Protein AF-A0A179D6B9-F1 (afdb_monomer)

pLDDT: mean 80.51, std 15.14, range [46.47, 95.19]

Radius of gyration: 15.47 Å; Cα contacts (8 Å, |Δi|>4): 28; chains: 1; bounding box: 31×27×40 Å

Mean predicted aligned error: 10.63 Å

Organism: NCBI:txid999894

Nearest PDB structures (foldseek):
  5duk-assembly1_B  TM=8.841E-01  e=1.875E+00  Thermoplasmatales archaeon SCGC AB-539-N05
  4kmf-assembly1_A-2  TM=9.140E-01  e=2.732E+00  Carassius auratus
  2cfx-assembly1_C  TM=8.846E-01  e=3.982E+00  Bacillus subtilis
  4d18-assembly2_J  TM=7.223E-01  e=8.457E+00  Homo sapiens

Secondary structure (DSSP, 8-state):
--HHHHHHHHHHHHHS-SS--SS--HHHHHHHHHHHHHHHHHHHHHHHHSSPPPHHHHHHHHT--HHHHHHHHHHHHHH-

Structure (mmCIF, N/CA/C/O backbone):
data_AF-A0A179D6B9-F1
#
_entry.id   AF-A0A179D6B9-F1
#
loop_
_atom_site.group_PDB
_atom_site.id
_atom_site.type_symbol
_atom_site.label_atom_id
_atom_site.label_alt_id
_atom_site.label_comp_id
_atom_site.label_asym_id
_atom_site.label_entity_id
_atom_site.label_seq_id
_atom_site.pdbx_PDB_ins_code
_atom_site.Cartn_x
_atom_site.Cartn_y
_atom_site.Cartn_z
_atom_site.occupancy
_atom_site.B_iso_or_equiv
_atom_site.auth_seq_id
_atom_site.auth_comp_id
_atom_site.auth_asym_id
_atom_si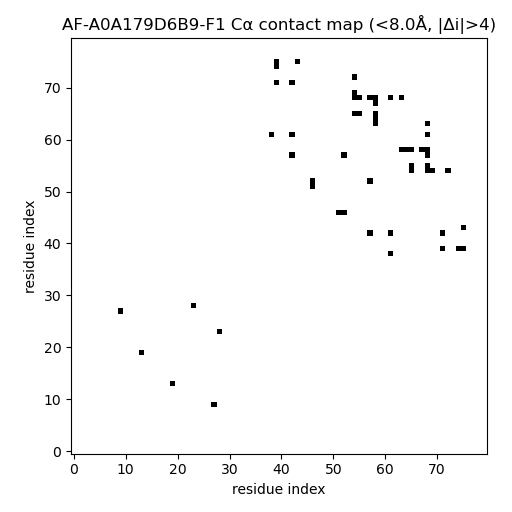te.auth_atom_id
_atom_site.pdbx_PDB_model_num
ATOM 1 N N . MET A 1 1 ? 3.037 11.846 -27.944 1.00 54.06 1 MET A N 1
ATOM 2 C CA . MET A 1 1 ? 3.420 10.478 -27.536 1.00 54.06 1 MET A CA 1
ATOM 3 C C . MET A 1 1 ? 2.123 9.702 -27.333 1.00 54.06 1 MET A C 1
ATOM 5 O O . MET A 1 1 ? 1.272 10.214 -26.622 1.00 54.06 1 MET A O 1
ATOM 9 N N . ASP A 1 2 ? 1.897 8.582 -28.029 1.00 58.19 2 ASP A N 1
ATOM 10 C CA . ASP A 1 2 ? 0.654 7.793 -27.898 1.00 58.19 2 ASP A CA 1
ATOM 11 C C . ASP A 1 2 ? 0.702 6.986 -26.585 1.00 58.19 2 ASP A C 1
ATOM 13 O O . ASP A 1 2 ? 1.547 6.091 -26.484 1.00 58.19 2 ASP A O 1
ATOM 17 N N . PRO A 1 3 ? -0.178 7.239 -25.597 1.00 57.31 3 PRO A N 1
ATOM 18 C CA . PRO A 1 3 ? -0.195 6.502 -24.330 1.00 57.31 3 PRO A CA 1
ATOM 19 C C . PRO A 1 3 ? -0.323 4.988 -24.532 1.00 57.31 3 PRO A C 1
ATOM 21 O O . PRO A 1 3 ? 0.270 4.197 -23.802 1.00 57.31 3 PRO A O 1
ATOM 24 N N . ARG A 1 4 ? -1.024 4.562 -25.590 1.00 61.38 4 ARG A N 1
ATOM 25 C CA . ARG A 1 4 ? -1.214 3.140 -25.898 1.00 61.38 4 ARG A CA 1
ATOM 26 C C . ARG A 1 4 ? 0.068 2.479 -26.395 1.00 61.38 4 ARG A C 1
ATOM 28 O O . ARG A 1 4 ? 0.223 1.274 -26.228 1.00 61.38 4 ARG A O 1
ATOM 35 N N . SER A 1 5 ? 0.987 3.237 -26.994 1.00 55.22 5 SER A N 1
ATOM 36 C CA . SER A 1 5 ? 2.285 2.713 -27.440 1.00 55.22 5 SER A CA 1
ATOM 37 C C . SER A 1 5 ? 3.198 2.359 -26.267 1.00 55.22 5 SER A C 1
ATOM 39 O O . SER A 1 5 ? 3.863 1.327 -26.304 1.00 55.22 5 SER A O 1
ATOM 41 N N . VAL A 1 6 ? 3.136 3.146 -25.191 1.00 63.94 6 VAL A N 1
ATOM 42 C CA . VAL A 1 6 ? 3.883 2.904 -23.953 1.00 63.94 6 VAL A CA 1
ATOM 43 C C . VAL A 1 6 ? 3.307 1.695 -23.216 1.00 63.94 6 VAL A C 1
ATOM 45 O O . VAL A 1 6 ? 4.046 0.771 -22.884 1.00 63.94 6 VAL A O 1
ATOM 48 N N . CYS A 1 7 ? 1.978 1.627 -23.064 1.00 59.81 7 CYS A N 1
ATOM 49 C CA . CYS A 1 7 ? 1.318 0.471 -22.451 1.00 59.81 7 CYS A CA 1
ATOM 50 C C . CYS A 1 7 ? 1.605 -0.841 -23.204 1.00 59.81 7 CYS A C 1
ATOM 52 O O . CYS A 1 7 ? 1.823 -1.869 -22.569 1.00 59.81 7 CYS A O 1
ATOM 54 N N . ARG A 1 8 ? 1.656 -0.817 -24.547 1.00 61.75 8 ARG A N 1
ATOM 55 C CA . ARG A 1 8 ? 2.008 -1.999 -25.356 1.00 61.75 8 ARG A CA 1
ATOM 56 C C . ARG A 1 8 ? 3.440 -2.478 -25.103 1.00 61.75 8 ARG A C 1
ATOM 58 O O . ARG A 1 8 ? 3.638 -3.680 -24.975 1.00 61.75 8 ARG A O 1
ATOM 65 N N . GLY A 1 9 ? 4.409 -1.568 -24.984 1.00 64.50 9 GLY A N 1
ATOM 66 C CA . GLY A 1 9 ? 5.798 -1.930 -24.671 1.00 64.50 9 GLY A CA 1
ATOM 67 C C . GLY A 1 9 ? 5.944 -2.600 -23.301 1.00 64.50 9 GLY A C 1
ATOM 68 O O . GLY A 1 9 ? 6.672 -3.580 -23.165 1.00 64.50 9 GLY A O 1
ATOM 69 N N . ILE A 1 10 ? 5.185 -2.126 -22.310 1.00 59.06 10 ILE A N 1
ATOM 70 C CA . ILE A 1 10 ? 5.179 -2.675 -20.946 1.00 59.06 10 ILE A CA 1
ATOM 71 C C . ILE A 1 10 ? 4.556 -4.075 -20.914 1.00 59.06 10 ILE A C 1
ATOM 73 O O . ILE A 1 10 ? 5.136 -4.993 -20.340 1.00 59.06 10 ILE A O 1
ATOM 77 N N . VAL A 1 11 ? 3.406 -4.264 -21.571 1.00 64.62 11 VAL A N 1
ATOM 78 C CA . VAL A 1 11 ? 2.743 -5.578 -21.651 1.00 64.62 11 VAL A CA 1
ATOM 79 C C . VAL A 1 11 ? 3.622 -6.596 -22.378 1.00 64.62 11 VAL A C 1
ATOM 81 O O . VAL A 1 11 ? 3.698 -7.740 -21.942 1.00 64.62 11 VAL A O 1
ATOM 84 N N . SER A 1 12 ? 4.331 -6.185 -23.433 1.00 59.47 12 SER A N 1
ATOM 85 C CA . SER A 1 12 ? 5.277 -7.063 -24.135 1.00 59.47 12 SER A CA 1
ATOM 86 C C . SER A 1 12 ? 6.449 -7.482 -23.242 1.00 59.47 12 SER A C 1
ATOM 88 O O . SER A 1 12 ? 6.765 -8.665 -23.174 1.00 59.47 12 SER A O 1
ATOM 90 N N . ALA A 1 13 ? 7.052 -6.544 -22.503 1.00 60.12 13 ALA A N 1
ATOM 91 C CA . ALA A 1 13 ? 8.193 -6.831 -21.629 1.00 60.12 13 ALA A CA 1
ATOM 92 C C . ALA A 1 13 ? 7.848 -7.760 -20.448 1.00 60.12 13 ALA A C 1
ATOM 94 O O . ALA A 1 13 ? 8.709 -8.501 -19.978 1.00 60.12 13 ALA A O 1
ATOM 95 N N . VAL A 1 14 ? 6.597 -7.724 -19.978 1.00 58.78 14 VAL A N 1
ATOM 96 C CA . VAL A 1 14 ? 6.084 -8.593 -18.905 1.00 58.78 14 VAL A CA 1
ATOM 97 C C . VAL A 1 14 ? 5.569 -9.931 -19.452 1.00 58.78 14 VAL A C 1
ATOM 99 O O . VAL A 1 14 ? 5.676 -10.947 -18.775 1.00 58.78 14 VAL A O 1
ATOM 102 N N . GLY A 1 15 ? 5.017 -9.947 -20.669 1.00 55.88 15 GLY A N 1
ATOM 103 C CA . GLY A 1 15 ? 4.397 -11.130 -21.271 1.00 55.88 15 GLY A CA 1
ATOM 104 C C . GLY A 1 15 ? 5.367 -12.119 -21.925 1.00 55.88 15 GLY A C 1
ATOM 105 O O . GLY A 1 15 ? 5.045 -13.299 -22.002 1.00 55.88 15 GLY A O 1
ATOM 106 N N . GLU A 1 16 ? 6.543 -11.677 -22.385 1.00 47.69 16 GLU A N 1
ATOM 107 C CA . GLU A 1 16 ? 7.504 -12.543 -23.100 1.00 47.69 16 GLU A CA 1
ATOM 108 C C . GLU A 1 16 ? 8.506 -13.279 -22.198 1.00 47.69 16 GLU A C 1
ATOM 110 O O . GLU A 1 16 ? 9.255 -14.129 -22.678 1.00 47.69 16 GLU A O 1
ATOM 115 N N . LYS A 1 17 ? 8.548 -12.986 -20.895 1.00 46.47 17 LYS A N 1
ATOM 116 C CA . LYS A 1 17 ? 9.590 -13.495 -20.000 1.00 46.47 17 LYS A CA 1
ATOM 117 C C . LYS A 1 17 ? 8.990 -14.207 -18.785 1.00 46.47 17 LYS A C 1
ATOM 119 O O . LYS A 1 17 ? 8.571 -13.569 -17.828 1.00 46.47 17 LYS A O 1
ATOM 124 N N . GLU A 1 18 ? 9.048 -15.543 -18.784 1.00 54.47 18 GLU A N 1
ATOM 125 C CA . GLU A 1 18 ? 8.831 -16.382 -17.584 1.00 54.47 18 GLU A CA 1
ATOM 126 C C . GLU A 1 18 ? 9.866 -16.105 -16.470 1.00 54.47 18 GLU A C 1
ATOM 128 O O . GLU A 1 18 ? 9.694 -16.534 -15.331 1.00 54.47 18 GLU A O 1
ATOM 133 N N . SER A 1 19 ? 10.930 -15.355 -16.775 1.00 54.38 19 SER A N 1
ATOM 134 C CA . SER A 1 19 ? 11.931 -14.875 -15.823 1.00 54.38 19 SER A CA 1
ATOM 135 C C . SER A 1 19 ? 11.994 -13.347 -15.834 1.00 54.38 19 SER A C 1
ATOM 137 O O . SER A 1 19 ? 12.266 -12.759 -16.883 1.00 54.38 19 SER A O 1
ATOM 139 N N . LEU A 1 20 ? 11.816 -12.706 -14.674 1.00 55.31 20 LEU A N 1
ATOM 140 C CA . LEU A 1 20 ? 12.008 -11.260 -14.515 1.00 55.31 20 LEU A CA 1
ATOM 141 C C . LEU A 1 20 ? 13.352 -10.822 -15.136 1.00 55.31 20 LEU A C 1
ATOM 143 O O . LEU A 1 20 ? 14.345 -11.540 -14.996 1.00 55.31 20 LEU A O 1
ATOM 147 N N . PRO A 1 21 ? 13.406 -9.688 -15.857 1.00 60.91 21 PRO A N 1
ATOM 148 C CA . PRO A 1 21 ? 14.663 -9.187 -16.400 1.00 60.91 21 PRO A CA 1
ATOM 149 C C . PRO A 1 21 ? 15.676 -8.938 -15.272 1.00 60.91 21 PRO A C 1
ATOM 151 O O . PRO A 1 21 ? 15.304 -8.475 -14.198 1.00 60.91 21 PRO A O 1
ATOM 154 N N . GLU A 1 22 ? 16.949 -9.248 -15.541 1.00 67.19 22 GLU A N 1
ATOM 155 C CA . GLU A 1 22 ? 18.065 -9.113 -14.587 1.00 67.19 22 GLU A CA 1
ATOM 156 C C . GLU A 1 22 ? 18.210 -7.669 -14.078 1.00 67.19 22 GLU A C 1
ATOM 158 O O . GLU A 1 22 ? 18.508 -7.442 -12.908 1.00 67.19 22 GLU A O 1
ATOM 163 N N . GLU A 1 23 ? 17.869 -6.699 -14.931 1.00 73.69 23 GLU A N 1
ATOM 164 C CA . GLU A 1 23 ? 17.690 -5.298 -14.567 1.00 73.69 23 GLU A CA 1
ATOM 165 C C . GLU A 1 23 ? 16.307 -4.800 -15.002 1.00 73.69 23 GLU A C 1
ATOM 167 O O . GLU A 1 23 ? 15.905 -4.910 -16.164 1.00 73.69 23 GLU A O 1
ATOM 172 N N . VAL A 1 24 ? 15.566 -4.230 -14.051 1.00 77.19 24 VAL A N 1
ATOM 173 C CA . VAL A 1 24 ? 14.273 -3.591 -14.310 1.00 77.19 24 VAL A CA 1
ATOM 174 C C . VAL A 1 24 ? 14.517 -2.240 -14.994 1.00 77.19 24 VAL A C 1
ATOM 176 O O . VAL A 1 24 ? 15.240 -1.417 -14.423 1.00 77.19 24 VAL A O 1
ATOM 179 N N . PRO A 1 25 ? 13.912 -1.966 -16.168 1.00 83.88 25 PRO A N 1
ATOM 180 C CA . PRO A 1 25 ? 14.035 -0.669 -16.826 1.00 83.88 25 PRO A CA 1
ATOM 181 C C . PRO A 1 25 ? 13.633 0.478 -15.895 1.00 83.88 25 PRO A C 1
ATOM 183 O O . PRO A 1 25 ? 12.624 0.385 -15.197 1.00 83.88 25 PRO A O 1
ATOM 186 N N . GLU A 1 26 ? 14.383 1.579 -15.920 1.00 81.69 26 GLU A N 1
ATOM 187 C CA . GLU A 1 26 ? 14.151 2.725 -15.028 1.00 81.69 26 GLU A CA 1
ATOM 188 C C . GLU A 1 26 ? 12.740 3.314 -15.178 1.00 81.69 26 GLU A C 1
ATOM 190 O O . GLU A 1 26 ? 12.090 3.665 -14.199 1.00 81.69 26 GLU A O 1
ATOM 195 N N . SER A 1 27 ? 12.209 3.319 -16.401 1.00 82.69 27 SER A N 1
ATOM 196 C CA . SER A 1 27 ? 10.829 3.726 -16.671 1.00 82.69 27 SER A CA 1
ATOM 197 C C . SER A 1 27 ? 9.792 2.833 -15.988 1.00 82.69 27 SER A C 1
ATOM 199 O O . SER A 1 27 ? 8.745 3.322 -15.577 1.00 82.69 27 SER A O 1
ATOM 201 N N . LEU A 1 28 ? 10.064 1.532 -15.848 1.00 84.31 28 LEU A N 1
ATOM 202 C CA . LEU A 1 28 ? 9.160 0.607 -15.169 1.00 84.31 28 LEU A CA 1
ATOM 203 C C . LEU A 1 28 ? 9.221 0.788 -13.650 1.00 84.31 28 LEU A C 1
ATOM 205 O O . LEU A 1 28 ? 8.189 0.684 -12.992 1.00 84.31 28 LEU A O 1
ATOM 209 N N . LYS A 1 29 ? 10.405 1.100 -13.105 1.00 83.25 29 LYS A N 1
ATOM 210 C CA . LYS A 1 29 ? 10.549 1.455 -11.687 1.00 83.25 29 LYS A CA 1
ATOM 211 C C . LYS A 1 29 ? 9.758 2.714 -11.356 1.00 83.25 29 LYS A C 1
ATOM 213 O O . LYS A 1 29 ? 8.970 2.675 -10.422 1.00 83.25 29 LYS A O 1
ATOM 218 N N . LEU A 1 30 ? 9.901 3.769 -12.161 1.00 87.75 30 LEU A N 1
ATOM 219 C CA . LEU A 1 30 ? 9.170 5.022 -11.965 1.00 87.75 30 LEU A CA 1
ATOM 220 C C . LEU A 1 30 ? 7.652 4.785 -11.942 1.00 87.75 30 LEU A C 1
ATOM 222 O O . LEU A 1 30 ? 6.970 5.226 -11.027 1.00 87.75 30 LEU A O 1
ATOM 226 N N . LEU A 1 31 ? 7.130 4.014 -12.902 1.00 88.69 31 LEU A N 1
ATOM 227 C CA . LEU A 1 31 ? 5.703 3.678 -12.951 1.00 88.69 31 LEU A CA 1
ATOM 228 C C . LEU A 1 31 ? 5.249 2.859 -11.739 1.00 88.69 31 LEU A C 1
ATOM 230 O O . LEU A 1 31 ? 4.136 3.041 -11.250 1.00 88.69 31 LEU A O 1
ATOM 234 N N . PHE A 1 32 ? 6.093 1.943 -11.261 1.00 88.50 32 PHE A 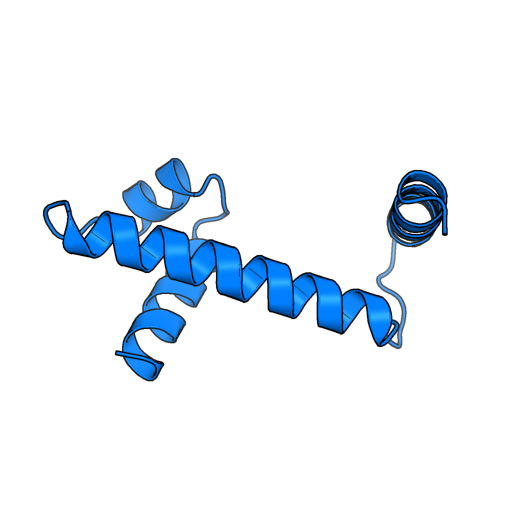N 1
ATOM 235 C CA . PHE A 1 32 ? 5.805 1.187 -10.049 1.00 88.50 32 PHE A CA 1
ATOM 236 C C . PHE A 1 32 ? 5.780 2.096 -8.817 1.00 88.50 32 PHE A C 1
ATOM 238 O O . PHE A 1 32 ? 4.897 1.942 -7.979 1.00 88.50 32 PHE A O 1
ATOM 245 N N . GLU A 1 33 ? 6.709 3.046 -8.714 1.00 89.19 33 GLU A N 1
ATOM 246 C CA . GLU A 1 33 ? 6.760 4.023 -7.625 1.00 89.19 33 GLU A CA 1
ATOM 247 C C . GLU A 1 33 ? 5.543 4.954 -7.636 1.00 89.19 33 GLU A C 1
ATOM 249 O O . GLU A 1 33 ? 4.893 5.090 -6.600 1.00 89.19 33 GLU A O 1
ATOM 254 N N . GLU A 1 34 ? 5.169 5.498 -8.797 1.00 92.25 34 GLU A N 1
ATOM 255 C CA . GLU A 1 34 ? 3.965 6.322 -8.969 1.00 92.25 34 GLU A CA 1
ATOM 256 C C . GLU A 1 34 ? 2.698 5.549 -8.575 1.00 92.25 34 GLU A C 1
ATOM 258 O O . GLU A 1 34 ? 1.906 6.012 -7.752 1.00 92.25 34 GLU A O 1
ATOM 263 N N . TRP A 1 35 ? 2.533 4.328 -9.094 1.00 93.25 35 TRP A N 1
ATOM 264 C CA . TRP A 1 35 ? 1.404 3.465 -8.741 1.00 93.25 35 TRP A CA 1
ATOM 265 C C . TRP A 1 35 ? 1.361 3.160 -7.239 1.00 93.25 35 TRP A C 1
ATOM 267 O O . TRP A 1 35 ? 0.293 3.132 -6.621 1.00 93.25 35 TRP A O 1
ATOM 277 N N . LEU A 1 36 ? 2.525 2.937 -6.631 1.00 92.62 36 LEU A N 1
ATOM 278 C CA . LEU A 1 36 ? 2.635 2.625 -5.216 1.00 92.62 36 LEU A CA 1
ATOM 279 C C . LEU A 1 36 ? 2.306 3.830 -4.329 1.00 92.62 36 LEU A C 1
ATOM 281 O O . LEU A 1 36 ? 1.702 3.654 -3.266 1.00 92.62 36 LEU A O 1
ATOM 285 N N . ASP A 1 37 ? 2.652 5.041 -4.759 1.00 93.12 37 ASP A N 1
ATOM 286 C CA . ASP A 1 37 ? 2.264 6.283 -4.092 1.00 93.12 37 ASP A CA 1
ATOM 287 C C . ASP A 1 37 ? 0.757 6.526 -4.187 1.00 93.12 37 ASP A C 1
ATOM 289 O O . ASP A 1 37 ? 0.119 6.790 -3.165 1.00 93.12 37 ASP A O 1
ATOM 293 N N . GLU A 1 38 ? 0.154 6.340 -5.363 1.00 94.81 38 GLU A N 1
ATOM 294 C CA . GLU A 1 38 ? -1.300 6.431 -5.539 1.00 94.81 38 GLU A CA 1
ATOM 295 C C . GLU A 1 38 ? -2.050 5.439 -4.639 1.00 94.81 38 GLU A C 1
ATOM 297 O O . GLU A 1 38 ? -3.037 5.790 -3.981 1.00 94.81 38 GLU A O 1
ATOM 302 N N . LEU A 1 39 ? -1.557 4.201 -4.565 1.00 94.75 39 LEU A N 1
ATOM 303 C CA . LEU A 1 39 ? -2.132 3.154 -3.726 1.00 94.75 39 LEU A CA 1
ATOM 304 C C . LEU A 1 39 ? -1.992 3.475 -2.231 1.00 94.75 39 LEU A C 1
ATOM 306 O O . LEU A 1 39 ? -2.918 3.240 -1.450 1.00 94.75 39 LEU A O 1
ATOM 310 N N . THR A 1 40 ? -0.846 4.026 -1.831 1.00 93.75 40 THR A N 1
ATOM 311 C CA . THR A 1 40 ? -0.590 4.458 -0.450 1.00 93.75 40 THR A CA 1
ATOM 312 C C . THR A 1 40 ? -1.505 5.618 -0.067 1.00 93.75 40 THR A C 1
ATOM 314 O O . THR A 1 40 ? -2.064 5.630 1.031 1.00 93.75 40 THR A O 1
ATOM 317 N N . GLU A 1 41 ? -1.718 6.566 -0.975 1.00 94.31 41 GLU A N 1
ATOM 318 C CA . GLU A 1 41 ? -2.617 7.694 -0.758 1.00 94.31 41 GLU A CA 1
ATOM 319 C C . GLU A 1 41 ? -4.074 7.239 -0.608 1.00 94.31 41 GLU A C 1
ATOM 321 O O . GLU A 1 41 ? -4.789 7.700 0.284 1.00 94.31 41 GLU A O 1
ATOM 326 N N . GLU A 1 42 ? -4.514 6.279 -1.421 1.00 93.75 42 GLU A N 1
ATOM 327 C CA . GLU A 1 42 ? -5.838 5.676 -1.266 1.00 93.75 42 GLU A CA 1
ATOM 328 C C . GLU A 1 42 ? -5.971 4.947 0.079 1.00 93.75 42 GLU A C 1
ATOM 330 O O . GLU A 1 42 ? -6.952 5.148 0.799 1.00 93.75 42 GLU A O 1
ATOM 335 N N . ALA A 1 43 ? -4.954 4.179 0.484 1.00 93.06 43 ALA A N 1
ATOM 336 C CA . ALA A 1 43 ? -4.907 3.547 1.800 1.00 93.06 43 ALA A CA 1
ATOM 337 C C . ALA A 1 43 ? -5.035 4.578 2.936 1.00 93.06 43 ALA A C 1
ATOM 339 O O . ALA A 1 43 ? -5.835 4.388 3.858 1.00 93.06 43 ALA A O 1
ATOM 340 N N . ARG A 1 44 ? -4.324 5.709 2.833 1.00 92.00 44 ARG A N 1
ATOM 341 C CA . ARG A 1 44 ? -4.414 6.827 3.781 1.00 92.00 44 ARG A CA 1
ATOM 342 C C . ARG A 1 44 ? -5.837 7.375 3.860 1.00 92.00 44 ARG A C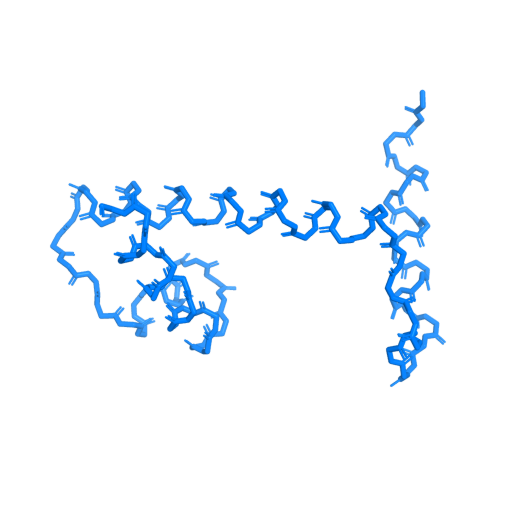 1
ATOM 344 O O . ARG A 1 44 ? -6.387 7.462 4.959 1.00 92.00 44 ARG A O 1
ATOM 351 N N . ARG A 1 45 ? -6.466 7.672 2.716 1.00 91.25 45 ARG A N 1
ATOM 352 C CA . ARG A 1 45 ? -7.854 8.168 2.652 1.00 91.25 45 ARG A CA 1
ATOM 353 C C . ARG A 1 45 ? -8.837 7.226 3.342 1.00 91.25 45 ARG A C 1
ATOM 35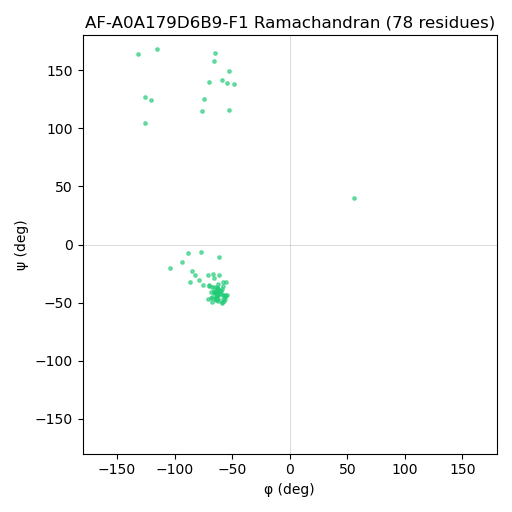5 O O . ARG A 1 45 ? -9.663 7.683 4.131 1.00 91.25 45 ARG A O 1
ATOM 362 N N . ILE A 1 46 ? -8.721 5.921 3.106 1.00 89.12 46 ILE A N 1
ATOM 363 C CA . ILE A 1 46 ? -9.598 4.919 3.725 1.00 89.12 46 ILE A CA 1
ATOM 364 C C . ILE A 1 46 ? -9.411 4.896 5.243 1.00 89.12 46 ILE A C 1
ATOM 366 O O . ILE A 1 46 ? -10.396 4.924 5.982 1.00 89.12 46 ILE A O 1
ATOM 370 N N . THR A 1 47 ? -8.159 4.864 5.711 1.00 85.50 47 THR A N 1
ATOM 371 C CA . THR A 1 47 ? -7.852 4.820 7.151 1.00 85.50 47 THR A CA 1
ATOM 372 C C . THR A 1 47 ? -8.240 6.097 7.893 1.00 85.50 47 THR A C 1
ATOM 374 O O . THR A 1 47 ? -8.519 6.032 9.084 1.00 85.50 47 THR A O 1
ATOM 377 N N . ALA A 1 48 ? -8.307 7.240 7.204 1.00 85.38 48 ALA A N 1
ATOM 378 C CA . ALA A 1 48 ? -8.767 8.500 7.783 1.00 85.38 48 ALA A CA 1
ATOM 379 C C . ALA A 1 48 ? -10.302 8.593 7.885 1.00 85.38 48 ALA A C 1
ATOM 381 O O . ALA A 1 48 ? -10.820 9.253 8.781 1.00 85.38 48 ALA A O 1
ATOM 382 N N . GLN A 1 49 ? -11.039 7.954 6.969 1.00 83.19 49 GLN A N 1
ATOM 383 C CA . GLN A 1 49 ? -12.506 8.045 6.895 1.00 83.19 49 GLN A CA 1
ATOM 384 C C . GLN A 1 49 ? -13.241 6.932 7.655 1.00 83.19 49 GLN A C 1
ATOM 386 O O . GLN A 1 49 ? -14.452 7.024 7.861 1.00 83.19 49 GLN A O 1
ATOM 391 N N . ARG A 1 50 ? -12.551 5.851 8.033 1.00 76.00 50 ARG A N 1
ATOM 392 C CA . ARG A 1 50 ? -13.148 4.657 8.648 1.00 76.00 50 ARG A CA 1
ATOM 393 C C . ARG A 1 50 ? -12.386 4.234 9.897 1.00 76.00 50 ARG A C 1
ATOM 395 O O . ARG A 1 50 ? -11.240 4.616 10.100 1.00 76.00 50 ARG A O 1
ATOM 402 N N . ALA A 1 51 ? -13.022 3.392 10.713 1.00 75.06 51 ALA A N 1
ATOM 403 C CA . ALA A 1 51 ? -12.322 2.667 11.768 1.00 75.06 51 ALA A CA 1
ATOM 404 C C . ALA A 1 51 ? -11.109 1.908 11.184 1.00 75.06 51 ALA A C 1
ATOM 406 O O . ALA A 1 51 ? -11.171 1.491 10.020 1.00 75.06 51 ALA A O 1
ATOM 407 N N . PRO A 1 52 ? -10.022 1.716 11.958 1.00 79.25 52 PRO A N 1
ATOM 408 C CA . PRO A 1 52 ? -8.810 1.074 11.467 1.00 79.25 52 PRO A CA 1
ATOM 409 C C . PRO A 1 52 ? -9.121 -0.279 10.823 1.00 79.25 52 PRO A C 1
ATOM 411 O O . PRO A 1 52 ? -9.578 -1.199 11.498 1.00 79.25 52 PRO A O 1
ATOM 414 N N . LEU A 1 53 ? -8.865 -0.401 9.518 1.00 85.56 53 LEU 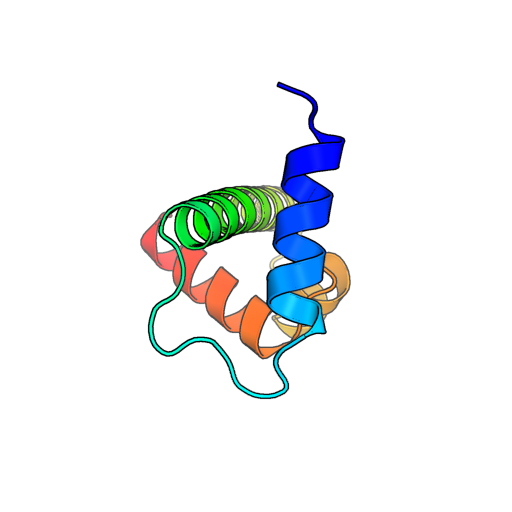A N 1
ATOM 415 C CA . LEU A 1 53 ? -9.043 -1.670 8.820 1.00 85.56 53 LEU A CA 1
ATOM 416 C C . LEU A 1 53 ? -7.971 -2.664 9.270 1.00 85.56 53 LEU 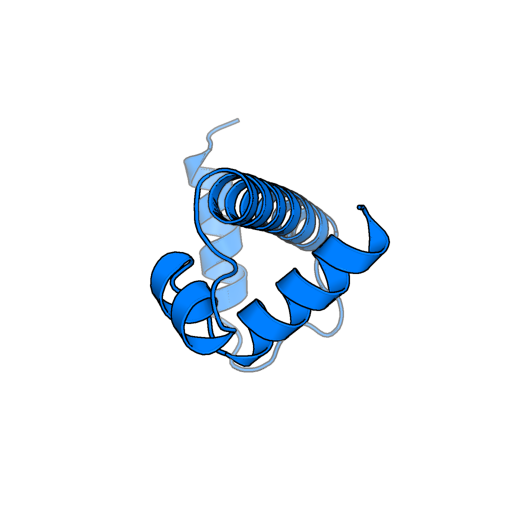A C 1
ATOM 418 O O . LEU A 1 53 ? -6.787 -2.326 9.418 1.00 85.56 53 LEU A O 1
ATOM 422 N N . SER A 1 54 ? -8.367 -3.919 9.446 1.00 91.06 54 SER A N 1
ATOM 423 C CA . SER A 1 54 ? -7.416 -5.022 9.536 1.00 91.06 54 SER A CA 1
ATOM 424 C C . SER A 1 54 ? -6.684 -5.202 8.198 1.00 91.06 54 SER A C 1
ATOM 426 O O . SER A 1 54 ? -7.146 -4.776 7.139 1.00 91.06 54 SER A O 1
ATOM 428 N N . THR A 1 55 ? -5.509 -5.834 8.218 1.00 91.75 55 THR A N 1
ATOM 429 C CA . THR A 1 55 ? -4.737 -6.115 6.994 1.00 91.75 55 THR A CA 1
ATOM 430 C C . THR A 1 55 ? -5.541 -6.886 5.932 1.00 91.75 55 THR A C 1
ATOM 432 O O . THR A 1 55 ? -5.490 -6.483 4.771 1.00 91.75 55 THR A O 1
ATOM 435 N N . PRO A 1 56 ? -6.325 -7.933 6.271 1.00 93.75 56 PRO A N 1
ATOM 436 C CA . PRO A 1 56 ? -7.156 -8.627 5.283 1.00 93.75 56 PRO A CA 1
ATOM 437 C C . PRO A 1 56 ? -8.246 -7.742 4.665 1.00 93.75 56 PRO A C 1
ATOM 439 O O . PRO A 1 56 ? -8.531 -7.853 3.473 1.00 93.75 56 PRO A O 1
ATOM 442 N N . GLU A 1 57 ? -8.850 -6.847 5.450 1.00 93.25 57 GLU A N 1
ATOM 443 C CA . GLU A 1 57 ? -9.858 -5.907 4.947 1.00 93.25 57 GLU A CA 1
ATOM 444 C C . GLU A 1 57 ? -9.237 -4.877 4.004 1.00 93.25 57 GLU A C 1
ATOM 446 O O . GLU A 1 57 ? -9.803 -4.595 2.948 1.00 93.25 57 GLU A O 1
ATOM 451 N N . LEU A 1 58 ? -8.050 -4.370 4.348 1.00 92.50 58 LEU A N 1
ATOM 452 C CA . LEU A 1 58 ? -7.294 -3.458 3.495 1.00 92.50 58 LEU A CA 1
ATOM 453 C C . LEU A 1 58 ? -6.889 -4.131 2.176 1.00 92.50 58 LEU A C 1
ATOM 455 O O . LEU A 1 58 ? -7.084 -3.545 1.115 1.00 92.50 58 LEU A O 1
ATOM 459 N N . ALA A 1 59 ? -6.404 -5.376 2.227 1.00 94.69 59 ALA A N 1
ATOM 460 C CA . ALA A 1 59 ? -6.070 -6.165 1.039 1.00 94.69 59 ALA A CA 1
ATOM 461 C C . ALA A 1 59 ? -7.280 -6.326 0.110 1.00 94.69 59 ALA A C 1
ATOM 463 O O . ALA A 1 59 ? -7.192 -6.077 -1.093 1.00 94.69 59 ALA A O 1
ATOM 464 N N . LYS A 1 60 ? -8.442 -6.672 0.681 1.00 94.00 60 LYS A N 1
ATOM 465 C CA . LYS A 1 60 ? -9.692 -6.814 -0.073 1.00 94.00 60 LYS A CA 1
ATOM 466 C C . LYS A 1 60 ? -10.136 -5.494 -0.700 1.00 94.00 60 LYS A C 1
ATOM 468 O O . LYS A 1 60 ? -10.581 -5.497 -1.845 1.00 94.00 60 LYS A O 1
ATOM 473 N N . TYR A 1 61 ? -10.027 -4.389 0.035 1.00 92.12 61 TYR A N 1
ATOM 474 C CA . TYR A 1 61 ? -10.438 -3.074 -0.450 1.00 92.12 61 TYR A CA 1
ATOM 475 C C . TYR A 1 61 ? -9.544 -2.592 -1.596 1.00 92.12 61 TYR A C 1
ATOM 477 O O . TYR A 1 61 ? -10.041 -2.211 -2.652 1.00 92.12 61 TYR A O 1
ATOM 485 N N . LEU A 1 62 ? -8.227 -2.658 -1.402 1.00 92.56 62 LEU A N 1
ATOM 486 C CA . LEU A 1 62 ? -7.235 -2.221 -2.385 1.00 92.56 62 LEU A CA 1
ATOM 487 C C . LEU A 1 62 ? -7.045 -3.226 -3.532 1.00 92.56 62 LEU A C 1
ATOM 489 O O . LEU A 1 62 ? -6.352 -2.927 -4.498 1.00 92.56 62 LEU A O 1
ATOM 493 N N . ARG A 1 63 ? -7.674 -4.407 -3.443 1.00 94.31 63 ARG A N 1
ATOM 494 C CA . ARG A 1 63 ? -7.574 -5.508 -4.417 1.00 94.31 63 ARG A CA 1
ATOM 495 C C . ARG A 1 63 ? -6.126 -5.950 -4.655 1.00 94.31 63 ARG A C 1
ATOM 497 O O . ARG A 1 63 ? -5.742 -6.268 -5.777 1.00 94.31 63 ARG A O 1
ATOM 504 N N . ILE A 1 64 ? -5.349 -5.995 -3.578 1.00 93.69 64 ILE A N 1
ATOM 505 C CA . ILE A 1 64 ? -3.953 -6.441 -3.558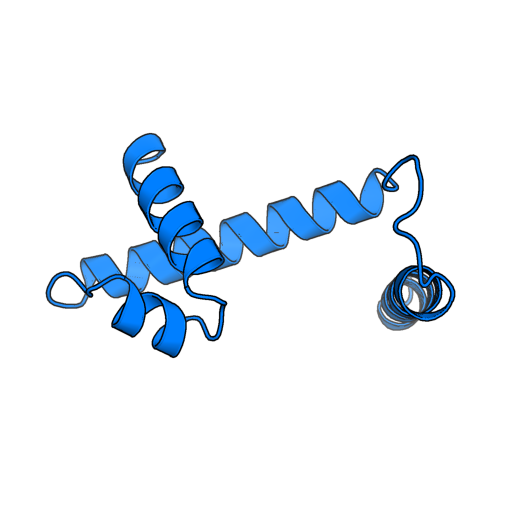 1.00 93.69 64 ILE A CA 1
ATOM 506 C C . ILE A 1 64 ? -3.809 -7.712 -2.721 1.00 93.69 64 ILE A C 1
ATOM 508 O O . ILE A 1 64 ? -4.732 -8.110 -2.005 1.00 93.69 64 ILE A O 1
ATOM 512 N N . SER A 1 65 ? -2.647 -8.359 -2.807 1.00 95.19 65 SER A N 1
ATOM 513 C CA . SER A 1 65 ? -2.340 -9.496 -1.940 1.00 95.19 65 SER A CA 1
ATOM 514 C C . SER A 1 65 ? -2.249 -9.069 -0.472 1.00 95.19 65 SER A C 1
ATOM 516 O O . SER A 1 65 ? -2.126 -7.884 -0.141 1.00 95.19 65 SER A O 1
ATOM 518 N N . LYS A 1 66 ? -2.281 -10.050 0.432 1.00 93.94 66 LYS A N 1
ATOM 519 C CA . LYS A 1 66 ? -2.104 -9.795 1.864 1.00 93.94 66 LYS A CA 1
ATOM 520 C C . LYS A 1 66 ? -0.742 -9.149 2.139 1.00 93.94 66 LYS A C 1
ATOM 522 O O . LYS A 1 66 ? -0.673 -8.183 2.889 1.00 93.94 66 LYS A O 1
ATOM 527 N N . GLU A 1 67 ? 0.303 -9.636 1.481 1.00 94.56 67 GLU A N 1
ATOM 528 C CA . GLU A 1 67 ? 1.678 -9.143 1.585 1.00 94.56 67 GLU A CA 1
ATOM 529 C C . GLU A 1 67 ? 1.774 -7.693 1.094 1.00 94.56 67 GLU A C 1
ATOM 531 O O . GLU A 1 67 ? 2.412 -6.859 1.734 1.00 94.56 67 GLU A O 1
ATOM 536 N N . GLY A 1 68 ? 1.069 -7.359 0.006 1.00 94.00 68 GLY A N 1
ATOM 537 C CA . GLY A 1 68 ? 0.956 -5.983 -0.473 1.00 94.00 68 GLY A CA 1
ATOM 538 C C . GLY A 1 68 ? 0.289 -5.069 0.557 1.00 94.00 68 GLY A C 1
ATOM 539 O O . GLY A 1 68 ? 0.763 -3.964 0.807 1.00 94.00 68 GLY A O 1
ATOM 540 N N . ALA A 1 69 ? -0.775 -5.533 1.216 1.00 94.88 69 ALA A N 1
ATOM 541 C CA . ALA A 1 69 ? -1.431 -4.760 2.269 1.00 94.88 69 ALA A CA 1
ATOM 542 C C . ALA A 1 69 ? -0.554 -4.590 3.520 1.00 94.88 69 ALA A C 1
ATOM 544 O O . ALA A 1 69 ? -0.570 -3.521 4.129 1.00 94.88 69 ALA A O 1
ATOM 545 N N . GLU A 1 70 ? 0.227 -5.604 3.902 1.00 94.88 70 GLU A N 1
ATOM 546 C CA . GLU A 1 70 ? 1.221 -5.495 4.980 1.00 94.88 70 GLU A CA 1
ATOM 547 C C . GLU A 1 70 ? 2.290 -4.458 4.635 1.00 94.88 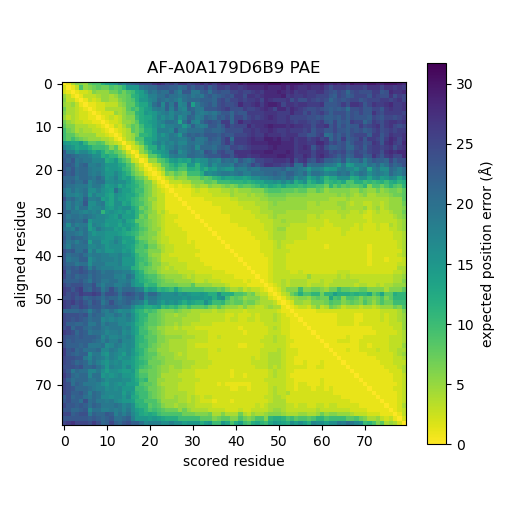70 GLU A C 1
ATOM 549 O O . GLU A 1 70 ? 2.551 -3.557 5.434 1.00 94.88 70 GLU A O 1
ATOM 554 N N . TYR A 1 71 ? 2.829 -4.519 3.415 1.00 94.69 71 TYR A N 1
ATOM 555 C CA . TYR A 1 71 ? 3.791 -3.542 2.917 1.00 94.69 71 TYR A CA 1
ATOM 556 C C . TYR A 1 71 ? 3.233 -2.111 2.970 1.00 94.69 71 TYR A C 1
ATOM 558 O O . TYR A 1 71 ? 3.884 -1.216 3.510 1.00 94.69 71 TYR A O 1
ATOM 566 N N . ILE A 1 72 ? 2.011 -1.888 2.472 1.00 94.25 72 ILE A N 1
ATOM 567 C CA . ILE A 1 72 ? 1.366 -0.566 2.484 1.00 94.25 72 ILE A CA 1
ATOM 568 C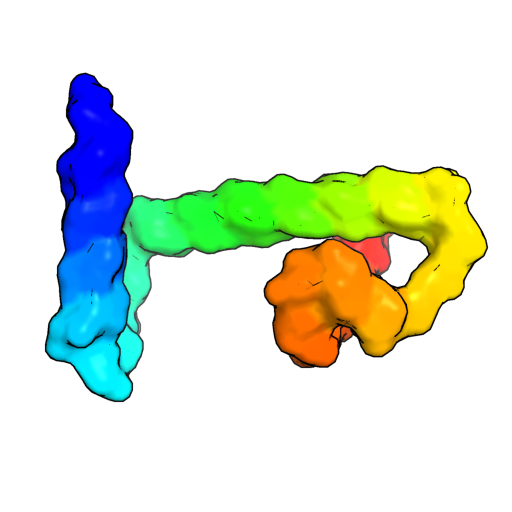 C . ILE A 1 72 ? 1.177 -0.047 3.912 1.00 94.25 72 ILE A C 1
ATOM 570 O O . ILE A 1 72 ? 1.417 1.129 4.170 1.00 94.25 72 ILE A O 1
ATOM 574 N N . ARG A 1 73 ? 0.804 -0.902 4.871 1.00 91.38 73 ARG A N 1
ATOM 575 C CA . ARG A 1 73 ? 0.680 -0.494 6.281 1.00 91.38 73 ARG A CA 1
ATOM 576 C C . ARG A 1 73 ? 2.011 -0.055 6.875 1.00 91.38 73 ARG A C 1
ATOM 578 O O . ARG A 1 73 ? 2.052 0.954 7.574 1.00 91.38 73 ARG A O 1
ATOM 585 N N . GLU A 1 74 ? 3.081 -0.799 6.619 1.00 92.56 74 GLU A N 1
ATOM 586 C CA . GLU A 1 74 ? 4.416 -0.413 7.079 1.00 92.56 74 GLU A CA 1
ATOM 587 C C . GLU A 1 74 ? 4.897 0.870 6.400 1.00 92.56 74 GLU A C 1
ATOM 589 O O . GLU A 1 74 ? 5.512 1.714 7.050 1.00 92.56 74 GLU A O 1
ATOM 594 N N . ARG A 1 75 ? 4.568 1.064 5.119 1.00 91.94 75 ARG A N 1
ATOM 595 C CA . ARG A 1 75 ? 4.853 2.306 4.394 1.00 91.94 75 ARG A CA 1
ATOM 596 C C . ARG A 1 75 ? 4.096 3.491 4.992 1.00 91.94 75 ARG A C 1
ATOM 598 O O . ARG A 1 75 ? 4.720 4.511 5.264 1.00 91.94 75 ARG A O 1
ATOM 605 N N . LEU A 1 76 ? 2.802 3.345 5.282 1.00 90.31 76 LEU A N 1
ATOM 606 C CA . LEU A 1 76 ? 1.995 4.390 5.920 1.00 90.31 76 LEU A CA 1
ATOM 607 C C . LEU A 1 76 ? 2.593 4.837 7.257 1.00 90.31 76 LEU A C 1
ATOM 609 O O . LEU A 1 76 ? 2.707 6.035 7.470 1.00 90.31 76 LEU A O 1
ATOM 613 N N . LYS A 1 77 ? 3.055 3.906 8.105 1.00 89.06 77 LYS A N 1
ATOM 614 C CA . LYS A 1 77 ? 3.709 4.226 9.393 1.00 89.06 77 LYS A CA 1
ATOM 615 C C . LYS A 1 77 ? 4.996 5.046 9.261 1.00 89.06 77 LYS A C 1
ATOM 617 O O . LYS A 1 77 ? 5.400 5.691 10.219 1.00 89.06 77 LYS A O 1
ATOM 622 N N . ARG A 1 78 ? 5.695 4.944 8.126 1.00 87.75 78 ARG A N 1
ATOM 623 C CA . ARG A 1 78 ? 6.958 5.663 7.878 1.00 87.75 78 ARG A CA 1
ATOM 624 C C . ARG A 1 78 ? 6.733 7.081 7.362 1.00 87.75 78 ARG A C 1
ATOM 626 O O . ARG A 1 78 ? 7.644 7.894 7.456 1.00 87.75 78 ARG A O 1
ATOM 633 N N . ILE A 1 79 ? 5.569 7.329 6.765 1.00 77.50 79 ILE A N 1
ATOM 634 C CA . ILE A 1 79 ? 5.216 8.594 6.106 1.00 77.50 79 ILE A CA 1
ATOM 635 C C . ILE A 1 79 ? 4.249 9.421 6.976 1.00 77.50 79 ILE A C 1
ATOM 637 O O . ILE A 1 79 ? 4.140 10.630 6.784 1.00 77.50 79 ILE A O 1
ATOM 641 N N . SER A 1 80 ? 3.550 8.778 7.919 1.00 61.03 80 SER A N 1
ATOM 642 C CA . SER A 1 80 ? 2.671 9.400 8.921 1.00 61.03 80 SER A CA 1
ATOM 643 C C . SER A 1 80 ? 3.417 10.157 10.009 1.00 61.03 80 SER A C 1
ATOM 645 O O . SER A 1 80 ? 4.430 9.603 10.491 1.00 61.03 80 SER A O 1
#

Solvent-accessible surface area (backbone atoms only — not comparable to full-atom values): 4796 Å² total; per-residue (Å²): 133,64,69,67,60,56,55,49,54,52,51,49,67,61,70,77,40,101,58,80,67,97,67,77,55,69,72,56,51,52,52,50,51,53,52,50,48,55,51,45,50,51,52,49,54,51,51,73,75,43,78,81,68,52,55,67,56,44,8,63,71,73,72,47,52,60,68,54,28,49,50,46,53,57,50,48,65,73,74,100

Foldseek 3Di:
DDPVVVVVVVCCQVVPDPDNPPDDPPVVVVVVVVVLVVLLVVLVVDVVVDPHDDLVRSCVVSVHDSVSSVVSVVVNVVVD

Sequence (80 aa):
MDPRSVCRGIVSAVGEKESLPEEVPESLKLLFEEWLDELTEEARRITAQRAPLSTPELAKYLRISKEGAEYIRERLKRIS